Protein AF-A0AAW8L1B5-F1 (afdb_monomer_lite)

Radius of gyration: 16.64 Å; chains: 1; bounding box: 36×27×49 Å

Foldseek 3Di:
DDDLVRVLVVVLVVLVVLVVCQVVVVCQVPFDWDWDQDPVGIDIDGGDDPSVPDDSVCSSVDQDPPDNVD

Structure (mmCIF, N/CA/C/O backbone):
data_AF-A0AAW8L1B5-F1
#
_entry.id   AF-A0AAW8L1B5-F1
#
loop_
_atom_site.group_PDB
_atom_site.id
_atom_site.type_symbol
_atom_site.label_atom_id
_atom_site.label_alt_id
_atom_site.label_comp_id
_atom_site.label_asym_id
_atom_site.label_entity_id
_atom_site.label_seq_id
_atom_site.pdbx_PDB_ins_code
_atom_site.Cartn_x
_atom_site.Cartn_y
_atom_site.Cartn_z
_atom_site.occupancy
_atom_site.B_iso_or_equiv
_atom_site.auth_seq_id
_atom_site.auth_comp_id
_atom_site.auth_asym_id
_atom_site.auth_atom_id
_atom_site.pdbx_PDB_model_num
ATOM 1 N N . GLY A 1 1 ? 8.722 -12.079 -22.338 1.00 84.62 1 GLY A N 1
ATOM 2 C CA . GLY A 1 1 ? 8.706 -11.772 -20.895 1.00 84.62 1 GLY A CA 1
ATOM 3 C C . GLY A 1 1 ? 8.762 -10.272 -20.703 1.00 84.62 1 GLY A C 1
ATOM 4 O O . GLY A 1 1 ? 8.991 -9.571 -21.682 1.00 84.62 1 GLY A O 1
ATOM 5 N N . PHE A 1 2 ? 8.538 -9.790 -19.485 1.00 89.56 2 PHE A N 1
ATOM 6 C CA . PHE A 1 2 ? 8.690 -8.374 -19.135 1.00 89.56 2 PHE A CA 1
ATOM 7 C C . PHE A 1 2 ? 10.119 -8.097 -18.673 1.00 89.56 2 PHE A C 1
ATOM 9 O O . PHE A 1 2 ? 10.752 -8.970 -18.080 1.00 89.56 2 PHE A O 1
ATOM 16 N N . THR A 1 3 ? 10.630 -6.897 -18.935 1.00 93.69 3 THR A N 1
ATOM 17 C CA . THR A 1 3 ? 11.917 -6.481 -18.368 1.00 93.69 3 THR A CA 1
ATOM 18 C C . THR A 1 3 ? 11.762 -6.164 -16.881 1.00 93.69 3 THR A C 1
ATOM 20 O O . THR A 1 3 ? 10.673 -5.815 -16.417 1.00 93.69 3 THR A O 1
ATOM 23 N N . ARG A 1 4 ? 12.863 -6.235 -16.122 1.00 92.06 4 ARG A N 1
ATOM 24 C CA . ARG A 1 4 ? 12.889 -5.804 -14.715 1.00 92.06 4 ARG A CA 1
ATOM 25 C C . ARG A 1 4 ? 12.359 -4.379 -14.550 1.00 92.06 4 ARG A C 1
ATOM 27 O O . ARG A 1 4 ? 11.517 -4.137 -13.697 1.00 92.06 4 ARG A O 1
ATOM 34 N N . GLU A 1 5 ? 12.786 -3.472 -15.422 1.00 93.69 5 GLU A N 1
ATOM 35 C CA . GLU A 1 5 ? 12.342 -2.078 -15.420 1.00 93.69 5 GLU A CA 1
ATOM 36 C C . GLU A 1 5 ? 10.828 -1.940 -15.650 1.00 93.69 5 GLU A C 1
ATOM 38 O O . GLU A 1 5 ? 10.170 -1.160 -14.966 1.00 93.69 5 GLU A O 1
ATOM 43 N N . GLN A 1 6 ? 10.240 -2.720 -16.566 1.00 96.19 6 GLN A N 1
ATOM 44 C CA . GLN A 1 6 ? 8.789 -2.714 -16.788 1.00 96.19 6 GLN A CA 1
ATOM 45 C C . GLN A 1 6 ? 8.022 -3.175 -15.543 1.00 96.19 6 GLN A C 1
ATOM 47 O O . GLN A 1 6 ? 7.008 -2.569 -15.189 1.00 96.19 6 GLN A O 1
ATOM 52 N N . MET A 1 7 ? 8.514 -4.216 -14.867 1.00 95.31 7 MET A N 1
ATOM 53 C CA . MET A 1 7 ? 7.914 -4.716 -13.627 1.00 95.31 7 MET A CA 1
ATOM 54 C C . MET A 1 7 ? 8.048 -3.702 -12.483 1.00 95.31 7 MET A C 1
ATOM 56 O O . MET A 1 7 ? 7.068 -3.440 -11.786 1.00 95.31 7 MET A O 1
ATOM 60 N N . ASP A 1 8 ? 9.216 -3.073 -12.333 1.00 95.62 8 ASP A N 1
ATOM 61 C CA . ASP A 1 8 ? 9.456 -2.054 -11.307 1.00 95.62 8 ASP A CA 1
ATOM 62 C C . ASP A 1 8 ? 8.601 -0.800 -11.542 1.00 95.62 8 ASP A C 1
ATOM 64 O O . ASP A 1 8 ? 7.971 -0.299 -10.610 1.00 95.62 8 ASP A O 1
ATOM 68 N N . ASN A 1 9 ? 8.503 -0.321 -12.787 1.00 96.88 9 ASN A N 1
ATOM 69 C CA . ASN A 1 9 ? 7.664 0.826 -13.142 1.00 96.88 9 ASN A CA 1
ATOM 70 C C . ASN A 1 9 ? 6.183 0.558 -12.854 1.00 96.88 9 ASN A C 1
ATOM 72 O O . ASN A 1 9 ? 5.478 1.430 -12.331 1.00 96.88 9 ASN A O 1
ATOM 76 N N . PHE A 1 10 ? 5.711 -0.656 -13.147 1.00 97.31 10 PHE A N 1
ATOM 77 C CA . PHE A 1 10 ? 4.360 -1.071 -12.792 1.00 97.31 10 PHE A CA 1
ATOM 78 C C . PHE A 1 10 ? 4.158 -1.084 -11.270 1.00 97.31 10 PHE A C 1
ATOM 80 O O . PHE A 1 10 ? 3.182 -0.509 -10.783 1.00 97.31 10 PHE A O 1
ATOM 87 N N . ALA A 1 11 ? 5.090 -1.670 -10.513 1.00 96.75 11 ALA A N 1
ATOM 88 C CA . ALA A 1 11 ? 5.020 -1.721 -9.053 1.00 96.75 11 ALA A CA 1
ATOM 89 C C . ALA A 1 11 ? 5.012 -0.316 -8.424 1.00 96.75 11 ALA A C 1
ATOM 91 O O . ALA A 1 11 ? 4.178 -0.030 -7.565 1.00 96.75 11 ALA A O 1
ATOM 92 N N . ILE A 1 12 ? 5.869 0.591 -8.905 1.00 97.00 12 ILE A N 1
ATOM 93 C CA . ILE A 1 12 ? 5.925 1.999 -8.481 1.00 97.00 12 ILE A CA 1
ATOM 94 C C . ILE A 1 12 ? 4.592 2.705 -8.754 1.00 97.00 12 ILE A C 1
ATOM 96 O O . ILE A 1 12 ? 4.062 3.389 -7.877 1.00 97.00 12 ILE A O 1
ATOM 100 N N . SER A 1 13 ? 4.031 2.541 -9.956 1.00 97.88 13 SER A N 1
ATOM 101 C CA . SER A 1 13 ? 2.734 3.132 -10.312 1.00 97.88 13 SER A CA 1
ATOM 102 C C . SER A 1 13 ? 1.600 2.578 -9.446 1.00 97.88 13 SER A C 1
ATOM 104 O O . SER A 1 13 ? 0.769 3.341 -8.950 1.00 97.88 13 SER A O 1
ATOM 106 N N . SER A 1 14 ? 1.577 1.260 -9.230 1.00 98.00 14 SER A N 1
ATOM 107 C CA . SER A 1 14 ? 0.591 0.596 -8.377 1.00 98.00 14 SER A CA 1
ATOM 108 C C . SER A 1 14 ? 0.653 1.117 -6.944 1.00 98.00 14 SER A C 1
ATOM 110 O O . SER A 1 14 ? -0.380 1.465 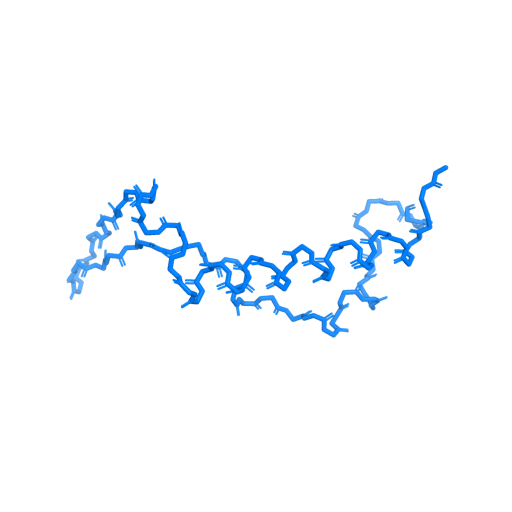-6.374 1.00 98.00 14 SER A O 1
ATOM 112 N N . LEU A 1 15 ? 1.860 1.233 -6.388 1.00 97.56 15 LEU A N 1
ATOM 113 C CA . LEU A 1 15 ? 2.067 1.7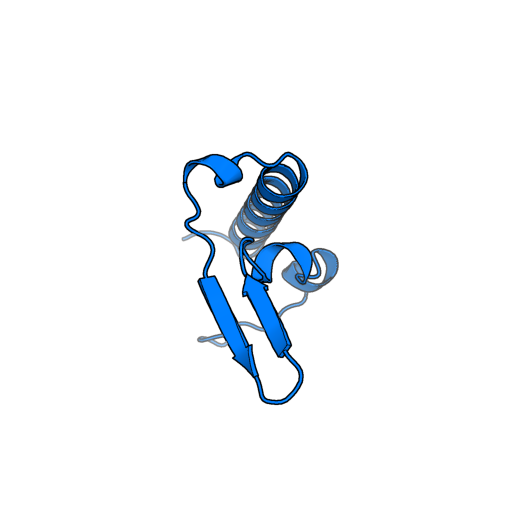09 -5.028 1.00 97.56 15 LEU A CA 1
ATOM 114 C C . LEU A 1 15 ? 1.626 3.168 -4.858 1.00 97.56 15 LEU A C 1
ATOM 116 O O . LEU A 1 15 ? 0.920 3.472 -3.902 1.00 97.56 15 LEU A O 1
ATOM 120 N N . LYS A 1 16 ? 1.957 4.050 -5.810 1.00 97.56 16 LYS A N 1
ATOM 121 C CA . LYS A 1 16 ? 1.490 5.448 -5.792 1.00 97.56 16 LYS A CA 1
ATOM 122 C C . LYS A 1 16 ? -0.035 5.543 -5.804 1.00 97.56 16 LYS A C 1
ATOM 124 O O . LYS A 1 16 ? -0.599 6.261 -4.989 1.00 97.56 16 LYS A O 1
ATOM 129 N N . LYS A 1 17 ? -0.707 4.787 -6.681 1.00 98.12 17 LYS A N 1
ATOM 130 C CA . LYS A 1 17 ? -2.179 4.755 -6.735 1.00 98.12 17 LYS A CA 1
ATOM 131 C C . LYS A 1 17 ? -2.788 4.276 -5.417 1.00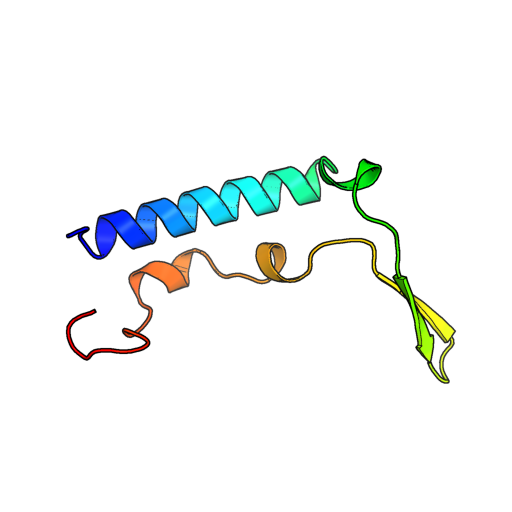 98.12 17 LYS A C 1
ATOM 133 O O . LYS A 1 17 ? -3.749 4.878 -4.954 1.00 98.12 17 LYS A O 1
ATOM 138 N N . ALA A 1 18 ? -2.221 3.232 -4.811 1.00 97.88 18 ALA A N 1
ATOM 139 C CA . ALA A 1 18 ? -2.691 2.712 -3.529 1.00 97.88 18 ALA A CA 1
ATOM 140 C C . ALA A 1 18 ? -2.503 3.732 -2.394 1.00 97.88 18 ALA A C 1
ATOM 142 O O . ALA A 1 18 ? -3.430 3.961 -1.625 1.00 97.88 18 ALA A O 1
ATOM 143 N N . GLN A 1 19 ? -1.340 4.393 -2.326 1.00 97.19 19 GLN A N 1
ATOM 144 C CA . GLN A 1 19 ? -1.092 5.467 -1.360 1.00 97.19 19 GLN A CA 1
ATOM 145 C C . GLN A 1 19 ? -2.122 6.591 -1.510 1.00 97.19 19 GLN A C 1
ATOM 147 O O . GLN A 1 19 ? -2.753 6.957 -0.523 1.00 97.19 19 GLN A O 1
ATOM 152 N N . THR A 1 20 ? -2.354 7.072 -2.737 1.00 97.81 20 THR A N 1
ATOM 153 C CA . THR A 1 20 ? -3.365 8.103 -3.011 1.00 97.81 20 THR A CA 1
ATOM 154 C C . THR A 1 20 ? -4.761 7.652 -2.584 1.00 97.81 20 THR A C 1
ATOM 156 O O . THR A 1 20 ? -5.395 8.351 -1.800 1.00 97.81 20 THR A O 1
ATOM 159 N N . ALA A 1 21 ? -5.213 6.472 -3.016 1.00 98.06 21 ALA A N 1
ATOM 160 C CA . ALA A 1 21 ? -6.544 5.954 -2.698 1.00 98.06 21 ALA A CA 1
ATOM 161 C C . ALA A 1 21 ? -6.785 5.824 -1.183 1.00 98.06 21 ALA A C 1
ATOM 163 O O . ALA A 1 21 ? -7.852 6.198 -0.699 1.00 98.06 21 ALA A O 1
ATOM 164 N N . ILE A 1 22 ? -5.781 5.376 -0.420 1.00 97.31 22 ILE A N 1
ATOM 165 C CA . ILE A 1 22 ? -5.861 5.322 1.047 1.00 97.31 22 ILE A CA 1
ATOM 166 C C . ILE A 1 22 ? -5.946 6.735 1.630 1.00 97.31 22 ILE A C 1
ATOM 168 O O . ILE A 1 22 ? -6.848 7.020 2.417 1.00 97.31 22 ILE A O 1
ATOM 172 N N . THR A 1 23 ? -5.045 7.638 1.229 1.00 95.81 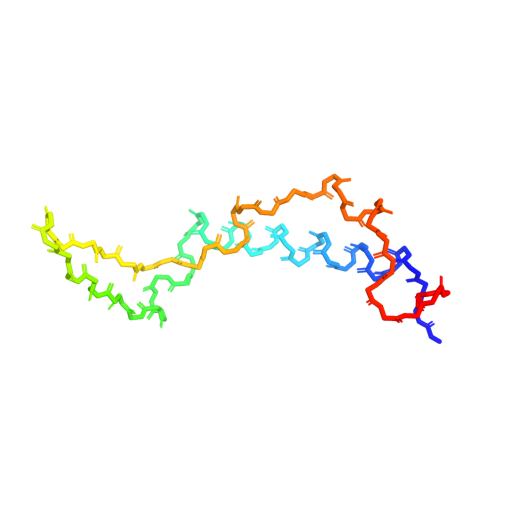23 THR A N 1
ATOM 173 C CA . THR A 1 23 ? -5.003 9.005 1.781 1.00 95.81 23 THR A CA 1
ATOM 174 C C . THR A 1 23 ? -6.244 9.828 1.447 1.00 95.81 23 THR A C 1
ATOM 176 O O . THR A 1 23 ? -6.680 10.634 2.266 1.00 95.81 23 THR A O 1
ATOM 179 N N . GLU A 1 24 ? -6.843 9.604 0.277 1.00 97.81 24 GLU A N 1
ATOM 180 C CA . GLU A 1 24 ? -8.076 10.267 -0.148 1.00 97.81 24 GLU A CA 1
ATOM 181 C C . GLU A 1 24 ? -9.338 9.538 0.351 1.00 97.81 24 GLU A C 1
ATOM 183 O O . GLU A 1 24 ? -10.450 10.035 0.184 1.00 97.81 24 GLU A O 1
ATOM 188 N N . GLY A 1 25 ? -9.184 8.392 1.023 1.00 96.81 25 GLY A N 1
ATOM 189 C CA . GLY A 1 25 ? -10.279 7.672 1.669 1.00 96.81 25 GLY A CA 1
ATOM 190 C C . GLY A 1 25 ? -11.181 6.890 0.718 1.00 96.81 25 GLY A C 1
ATOM 191 O O . GLY A 1 25 ? -12.331 6.640 1.067 1.00 96.81 25 GLY A O 1
ATOM 192 N N . TYR A 1 26 ? -10.682 6.484 -0.450 1.00 98.19 26 TYR A N 1
ATOM 193 C CA . TYR A 1 26 ? -11.475 5.784 -1.469 1.00 98.19 26 TYR A CA 1
ATOM 194 C C . TYR A 1 26 ? -11.965 4.414 -0.983 1.00 98.19 26 TYR A C 1
ATOM 196 O O . TYR A 1 26 ? -12.996 3.939 -1.441 1.00 98.19 26 TYR A O 1
ATOM 204 N N . PHE A 1 27 ? -11.252 3.801 -0.035 1.00 97.50 27 PHE A N 1
ATOM 205 C CA . PHE A 1 27 ? -11.594 2.487 0.514 1.00 97.50 27 PHE A CA 1
ATOM 206 C C . PHE A 1 27 ? -12.483 2.544 1.766 1.00 97.50 27 PHE A C 1
ATOM 208 O O . PHE A 1 27 ? -12.825 1.505 2.325 1.00 97.50 27 PHE A O 1
ATOM 215 N N . LYS A 1 28 ? -12.878 3.741 2.227 1.00 96.19 28 LYS A N 1
ATOM 216 C CA . LYS A 1 28 ? -13.666 3.892 3.464 1.00 96.19 28 LYS A CA 1
ATOM 217 C C . LYS A 1 28 ? -15.015 3.178 3.412 1.00 96.19 28 LYS A C 1
ATOM 219 O O . LYS A 1 28 ? -15.470 2.691 4.439 1.00 96.19 28 LYS A O 1
ATOM 224 N N . ASP A 1 29 ? -15.632 3.123 2.235 1.00 97.50 29 ASP A N 1
ATOM 225 C CA . ASP A 1 29 ? -16.960 2.529 2.065 1.00 97.50 29 ASP A CA 1
ATOM 226 C C . ASP A 1 29 ? -16.917 0.993 1.970 1.00 97.50 29 ASP A C 1
ATOM 228 O O . ASP A 1 29 ? -17.931 0.335 2.202 1.00 97.50 29 ASP A O 1
ATOM 232 N N . GLU A 1 30 ? -15.759 0.408 1.641 1.00 97.94 30 GLU A N 1
ATOM 233 C CA . GLU A 1 30 ? -15.594 -1.043 1.457 1.00 97.94 30 GLU A CA 1
ATOM 234 C C . GLU A 1 30 ? -14.855 -1.741 2.610 1.00 97.94 30 GLU A C 1
ATOM 236 O O . GLU A 1 30 ? -15.029 -2.947 2.802 1.00 97.94 30 GLU A O 1
ATOM 241 N N . ILE A 1 31 ? -14.069 -1.010 3.408 1.00 97.56 31 ILE A N 1
ATOM 242 C CA . ILE A 1 31 ? -13.356 -1.576 4.558 1.00 97.56 31 ILE A CA 1
ATOM 243 C C . ILE A 1 31 ? -14.277 -1.630 5.781 1.00 97.56 31 ILE A C 1
ATOM 245 O O . ILE A 1 31 ? -14.724 -0.610 6.301 1.00 97.56 31 ILE A O 1
ATOM 249 N N . VAL A 1 32 ? -14.497 -2.840 6.300 1.00 98.12 32 VAL A N 1
ATOM 250 C CA . VAL A 1 32 ? -15.119 -3.047 7.615 1.00 98.12 32 VAL A CA 1
ATOM 251 C C . VAL A 1 32 ? -14.036 -2.943 8.697 1.00 98.12 32 VAL A C 1
ATOM 253 O O . VAL A 1 32 ? -13.111 -3.759 8.682 1.00 98.12 32 VAL A O 1
ATOM 256 N N . PRO A 1 33 ? -14.133 -1.996 9.652 1.00 97.50 33 PRO A N 1
ATOM 257 C CA . PRO A 1 33 ? -13.139 -1.851 10.710 1.00 97.50 33 PRO A CA 1
ATOM 258 C C . PRO A 1 33 ? -13.039 -3.093 11.599 1.00 97.50 33 PRO A C 1
ATOM 260 O O . PRO A 1 33 ? -14.046 -3.716 11.946 1.00 97.50 33 PRO A O 1
ATOM 263 N N . VAL A 1 34 ? -11.820 -3.416 12.026 1.00 98.00 34 VAL A N 1
ATOM 264 C CA . VAL A 1 34 ? -11.534 -4.523 12.943 1.00 98.00 34 VAL A CA 1
ATOM 265 C C . VAL A 1 34 ? -11.063 -3.973 14.284 1.00 98.00 34 VAL A C 1
ATOM 267 O O . VAL A 1 34 ? -10.050 -3.285 14.368 1.00 98.00 34 VAL A O 1
ATOM 270 N N . GLU A 1 35 ? -11.772 -4.320 15.358 1.00 98.12 35 GLU A N 1
ATOM 271 C CA . GLU A 1 35 ? -11.362 -3.988 16.724 1.00 98.12 35 GLU A CA 1
ATOM 272 C C . GLU A 1 35 ? -10.405 -5.041 17.296 1.00 98.12 35 GLU A C 1
ATOM 274 O O . GLU A 1 35 ? -10.759 -6.210 17.480 1.00 98.12 35 GLU A O 1
ATOM 279 N N . VAL A 1 36 ? -9.205 -4.609 17.670 1.00 97.50 36 VAL A N 1
ATOM 280 C CA . VAL A 1 36 ? 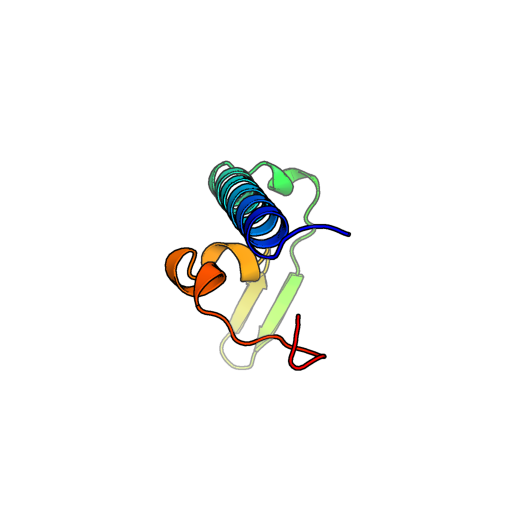-8.193 -5.428 18.334 1.00 97.50 36 VAL A CA 1
ATOM 281 C C . VAL A 1 36 ? -8.150 -5.070 19.816 1.00 97.50 36 VAL A C 1
ATOM 283 O O . VAL A 1 36 ? -7.711 -3.995 20.224 1.00 97.50 36 VAL A O 1
ATOM 286 N N . LYS A 1 37 ? -8.608 -5.999 20.660 1.00 97.69 37 LYS A N 1
ATOM 287 C CA . LYS A 1 37 ? -8.620 -5.827 22.119 1.00 97.69 37 LYS A CA 1
ATOM 288 C C . LYS A 1 37 ? -7.290 -6.270 22.718 1.00 97.69 37 LYS A C 1
ATOM 290 O O . LYS A 1 37 ? -6.892 -7.427 22.600 1.00 97.69 37 LYS A O 1
ATOM 295 N N . THR A 1 38 ? -6.627 -5.363 23.423 1.00 96.31 38 THR A N 1
ATOM 296 C CA . THR A 1 38 ? -5.382 -5.616 24.154 1.00 96.31 38 THR A CA 1
ATOM 297 C C . THR A 1 38 ? -5.581 -5.360 25.649 1.00 96.31 38 THR A C 1
ATOM 299 O O . THR A 1 38 ? -6.568 -4.764 26.075 1.00 96.31 38 THR A O 1
ATOM 302 N N . ARG A 1 39 ? -4.604 -5.743 26.482 1.00 96.44 39 ARG A N 1
ATOM 303 C CA . ARG A 1 39 ? -4.617 -5.394 27.918 1.00 96.44 39 ARG A CA 1
ATOM 304 C C . ARG A 1 39 ? -4.596 -3.881 28.175 1.00 96.44 39 ARG A C 1
ATOM 306 O O . ARG A 1 39 ? -4.951 -3.461 29.268 1.00 96.44 39 ARG A O 1
ATOM 313 N N . LYS A 1 40 ? -4.134 -3.085 27.203 1.00 94.56 40 LYS A N 1
ATOM 314 C CA . LYS A 1 40 ? -3.988 -1.626 27.314 1.00 94.56 40 LYS A CA 1
ATOM 315 C C . LYS A 1 40 ? -5.195 -0.856 26.766 1.00 94.56 40 LYS A C 1
ATOM 317 O O . LYS A 1 40 ? -5.238 0.356 26.934 1.00 94.56 40 LYS A O 1
ATOM 322 N N . GLY A 1 41 ? -6.151 -1.533 26.127 1.00 96.50 41 GLY A N 1
ATOM 323 C CA . GLY A 1 41 ? -7.307 -0.904 25.491 1.00 96.50 41 GLY A CA 1
ATOM 324 C C . GLY A 1 41 ? -7.677 -1.559 24.163 1.00 96.50 41 GLY A C 1
ATOM 325 O O . GLY A 1 41 ? -7.208 -2.655 23.850 1.00 96.50 41 GLY A O 1
ATOM 326 N N . VAL A 1 42 ? -8.522 -0.877 23.393 1.00 97.62 42 VAL A N 1
ATOM 327 C CA . VAL A 1 42 ? -8.989 -1.315 22.071 1.00 97.62 42 VAL A CA 1
ATOM 328 C C . VAL A 1 42 ? -8.343 -0.443 21.002 1.00 97.62 42 VAL A C 1
ATOM 330 O O . VAL A 1 42 ? -8.376 0.780 21.107 1.00 97.62 42 VAL A O 1
ATOM 333 N N . GLU A 1 43 ? -7.753 -1.077 19.997 1.00 97.19 43 GLU A N 1
ATOM 334 C CA . GLU A 1 43 ? -7.247 -0.434 18.785 1.00 97.19 43 GLU A CA 1
ATOM 335 C C . GLU A 1 43 ? -8.185 -0.776 17.626 1.00 97.19 43 GLU A C 1
ATOM 337 O O . GLU A 1 43 ? -8.639 -1.913 17.519 1.00 97.19 43 GLU A O 1
ATOM 342 N N . VAL A 1 44 ? -8.502 0.200 16.781 1.00 97.25 44 VAL A N 1
ATOM 343 C CA . VAL A 1 44 ? -9.345 -0.004 15.599 1.00 97.25 44 VAL A CA 1
ATOM 344 C C . VAL A 1 44 ? -8.448 0.028 14.373 1.00 97.25 44 VAL A C 1
ATOM 346 O O . VAL A 1 44 ? -7.709 0.990 14.181 1.00 97.25 44 VAL A O 1
ATOM 349 N N . ILE A 1 45 ? -8.519 -1.023 13.563 1.00 96.94 45 ILE A N 1
ATOM 350 C CA . ILE A 1 45 ? -7.799 -1.141 12.298 1.00 96.94 45 ILE A CA 1
ATOM 351 C C . ILE A 1 45 ? -8.810 -0.993 11.162 1.00 96.94 45 ILE A C 1
ATOM 353 O O . ILE A 1 45 ? -9.685 -1.842 10.999 1.00 96.94 45 ILE A O 1
ATOM 357 N N . ASP A 1 46 ? -8.697 0.086 10.394 1.00 96.81 46 ASP A N 1
ATOM 358 C CA . ASP A 1 46 ? -9.635 0.467 9.327 1.00 96.81 46 ASP A CA 1
ATOM 359 C C . ASP A 1 46 ? -8.935 0.899 8.023 1.00 96.81 46 ASP A C 1
ATOM 361 O O . ASP A 1 46 ? -9.572 1.428 7.113 1.00 96.81 46 ASP A O 1
ATOM 365 N N . GLN A 1 47 ? -7.622 0.675 7.916 1.00 96.75 47 GLN A N 1
ATOM 366 C CA . GLN A 1 47 ? -6.815 1.037 6.751 1.00 96.75 47 GLN A CA 1
ATOM 367 C C . GLN A 1 47 ? -5.811 -0.058 6.396 1.00 96.75 47 GLN A C 1
ATOM 369 O O . GLN A 1 47 ? -5.237 -0.709 7.272 1.00 96.75 47 GLN A O 1
ATOM 374 N N . ASP A 1 48 ? -5.537 -0.197 5.098 1.00 96.56 48 ASP A N 1
ATOM 375 C CA . ASP A 1 48 ? -4.463 -1.050 4.598 1.00 96.56 48 ASP A CA 1
ATOM 376 C C . ASP A 1 48 ? -3.084 -0.522 5.018 1.00 96.56 48 ASP A C 1
ATOM 378 O O . ASP A 1 48 ? -2.673 0.590 4.685 1.00 96.56 48 ASP A O 1
ATOM 382 N N . GLU A 1 49 ? -2.318 -1.360 5.717 1.00 94.69 49 GLU A N 1
ATOM 383 C CA . GLU A 1 49 ? -1.054 -0.956 6.340 1.00 94.69 49 GLU A CA 1
ATOM 384 C C . GLU A 1 49 ? 0.107 -0.808 5.337 1.00 94.69 49 GLU A C 1
ATOM 386 O O . GLU A 1 49 ? 0.941 0.096 5.440 1.00 94.69 49 GLU A O 1
ATOM 391 N N . GLN A 1 50 ? 0.211 -1.743 4.388 1.00 94.19 50 GLN A N 1
ATOM 392 C CA . GLN A 1 50 ? 1.427 -1.944 3.592 1.00 94.19 50 GLN A CA 1
ATOM 393 C C . GLN A 1 50 ? 1.775 -0.769 2.662 1.00 94.19 50 GLN A C 1
ATOM 395 O O . GLN A 1 50 ? 2.947 -0.376 2.640 1.00 94.19 50 GLN A O 1
ATOM 400 N N . PRO A 1 51 ? 0.829 -0.167 1.909 1.00 95.94 51 PRO A N 1
ATOM 401 C CA . PRO A 1 51 ? 1.189 0.854 0.925 1.00 95.94 51 PRO A CA 1
ATOM 402 C C . PRO A 1 51 ? 1.843 2.097 1.537 1.00 95.94 51 PRO A C 1
ATOM 404 O O . PRO A 1 51 ? 2.754 2.673 0.942 1.00 95.94 51 PRO A O 1
ATOM 407 N N . LEU A 1 52 ? 1.442 2.494 2.747 1.00 94.44 52 LEU A N 1
ATOM 408 C CA . LEU A 1 52 ? 1.988 3.679 3.418 1.00 94.44 52 LEU A CA 1
ATOM 409 C C . LEU A 1 52 ? 3.399 3.457 3.987 1.00 94.44 52 LEU A C 1
ATOM 411 O O . LEU A 1 52 ? 4.145 4.416 4.169 1.00 94.44 52 LEU A O 1
ATOM 415 N N . LYS A 1 53 ? 3.790 2.203 4.248 1.00 95.31 53 LYS A N 1
ATOM 416 C CA . LYS A 1 53 ? 5.108 1.851 4.810 1.00 95.31 53 LYS A CA 1
ATOM 417 C C . LYS A 1 53 ? 6.172 1.557 3.751 1.00 95.31 53 LYS A C 1
ATOM 419 O O . LYS A 1 53 ? 7.354 1.438 4.079 1.00 95.31 53 LYS A O 1
ATOM 424 N N . ALA A 1 54 ? 5.775 1.400 2.493 1.00 93.25 54 ALA A N 1
ATOM 425 C CA . ALA A 1 54 ? 6.685 1.026 1.423 1.00 93.25 54 ALA A CA 1
ATOM 426 C C . ALA A 1 54 ? 7.595 2.191 0.991 1.00 93.25 54 ALA A C 1
ATOM 428 O O . ALA A 1 54 ? 7.161 3.332 0.847 1.00 93.25 54 ALA A O 1
ATOM 429 N N . ASN A 1 55 ? 8.869 1.882 0.723 1.00 92.62 55 ASN A N 1
ATOM 430 C CA . ASN A 1 55 ? 9.839 2.841 0.196 1.00 92.62 55 ASN A CA 1
ATOM 431 C C . ASN A 1 55 ? 10.006 2.652 -1.321 1.00 92.62 55 ASN A C 1
ATOM 433 O O . ASN A 1 55 ? 10.639 1.692 -1.769 1.00 92.62 55 ASN A O 1
ATOM 437 N N . LEU A 1 56 ? 9.466 3.600 -2.090 1.00 91.19 56 LEU A N 1
ATOM 438 C CA . LEU A 1 56 ? 9.504 3.617 -3.556 1.00 91.19 56 LEU A CA 1
ATOM 439 C C . LEU A 1 56 ? 10.931 3.587 -4.120 1.00 91.19 56 LEU A C 1
ATOM 441 O O . LEU A 1 56 ? 11.182 2.912 -5.116 1.00 91.19 56 LEU A O 1
ATOM 445 N N . GLU A 1 57 ? 11.874 4.269 -3.471 1.00 91.31 57 GLU A N 1
ATOM 446 C CA . GLU A 1 57 ? 13.260 4.392 -3.940 1.00 91.31 57 GLU A CA 1
ATOM 447 C C . GLU A 1 57 ? 14.013 3.063 -3.873 1.00 91.31 57 GLU A C 1
ATOM 449 O O . GLU A 1 57 ? 14.976 2.845 -4.606 1.00 91.31 57 GLU A O 1
ATOM 454 N N . LYS A 1 58 ? 13.564 2.142 -3.012 1.00 94.44 58 LYS A N 1
ATOM 455 C CA . LYS A 1 58 ? 14.202 0.832 -2.881 1.00 94.44 58 LYS A CA 1
ATOM 456 C C . LYS A 1 58 ? 13.839 -0.122 -4.009 1.00 94.44 58 LYS A C 1
ATOM 458 O O . LYS A 1 58 ? 14.657 -0.993 -4.294 1.00 94.44 58 LYS A O 1
ATOM 463 N N . ILE A 1 59 ? 12.683 0.037 -4.661 1.00 92.19 59 ILE A N 1
ATOM 464 C CA . ILE A 1 59 ? 12.141 -0.930 -5.635 1.00 92.19 59 ILE A CA 1
ATOM 465 C C . ILE A 1 59 ? 13.161 -1.297 -6.736 1.00 92.19 59 ILE A C 1
ATOM 467 O O . ILE A 1 59 ? 13.430 -2.492 -6.895 1.00 92.19 59 ILE A O 1
ATOM 471 N N . PRO A 1 60 ? 13.843 -0.342 -7.404 1.00 93.31 60 PRO A N 1
ATOM 472 C CA . PRO A 1 60 ? 14.815 -0.670 -8.455 1.00 93.31 60 PRO A CA 1
ATOM 473 C C . PRO A 1 60 ? 16.066 -1.400 -7.945 1.00 93.31 60 PRO A C 1
ATOM 475 O O . PRO A 1 60 ? 16.762 -2.076 -8.697 1.00 93.31 60 PRO A O 1
ATOM 478 N N . THR A 1 61 ? 16.363 -1.277 -6.649 1.00 93.62 61 THR A N 1
ATOM 479 C CA . THR A 1 61 ? 17.579 -1.819 -6.015 1.00 93.62 61 THR A CA 1
ATOM 480 C C . THR A 1 61 ? 17.356 -3.162 -5.320 1.00 93.62 61 THR A C 1
ATOM 482 O O . THR A 1 61 ? 18.301 -3.758 -4.799 1.00 93.62 61 THR A O 1
ATOM 485 N N . LEU A 1 62 ? 16.114 -3.658 -5.290 1.00 93.94 62 LEU A N 1
ATOM 486 C CA . LEU A 1 62 ? 15.802 -4.930 -4.648 1.00 93.94 62 LEU A CA 1
ATOM 487 C C . LEU A 1 62 ? 16.462 -6.091 -5.394 1.00 93.94 62 LEU A C 1
ATOM 489 O O . LEU A 1 62 ? 16.460 -6.156 -6.630 1.00 93.94 62 LEU A O 1
ATOM 493 N N . ARG A 1 63 ? 17.005 -7.029 -4.612 1.00 93.50 63 ARG A N 1
ATOM 494 C CA . ARG A 1 63 ? 17.524 -8.290 -5.140 1.00 93.50 63 ARG A CA 1
ATOM 495 C C . ARG A 1 63 ? 16.351 -9.144 -5.636 1.00 93.50 63 ARG A C 1
ATOM 497 O O . ARG A 1 63 ? 15.293 -9.109 -5.004 1.00 93.50 63 ARG A O 1
ATOM 504 N N . PRO A 1 64 ? 16.531 -9.924 -6.712 1.00 92.88 64 PRO A N 1
ATOM 505 C CA . PRO A 1 64 ? 15.552 -10.923 -7.123 1.00 92.88 64 PRO A CA 1
ATOM 506 C C . PRO A 1 64 ? 15.149 -11.841 -5.960 1.00 92.88 64 PRO A C 1
ATOM 508 O O . PRO A 1 64 ? 16.007 -12.294 -5.202 1.00 92.88 64 PRO A O 1
ATOM 511 N N . ALA A 1 65 ? 13.849 -12.104 -5.812 1.00 94.38 65 ALA A N 1
ATOM 512 C CA . ALA A 1 65 ? 13.328 -12.879 -4.685 1.00 94.38 65 ALA A CA 1
ATOM 513 C C . ALA A 1 65 ? 13.406 -14.402 -4.895 1.00 94.38 65 ALA A C 1
ATOM 515 O O . ALA A 1 65 ? 13.468 -15.145 -3.919 1.00 94.38 65 ALA A O 1
ATOM 516 N N . PHE A 1 66 ? 13.402 -14.867 -6.151 1.00 90.94 66 PHE A N 1
ATOM 517 C CA . PHE A 1 66 ? 13.259 -16.291 -6.483 1.00 90.94 66 PHE A CA 1
ATOM 518 C C . PHE A 1 66 ? 14.431 -16.849 -7.294 1.00 90.94 66 PHE A C 1
ATOM 520 O O . PHE A 1 66 ? 15.052 -17.826 -6.883 1.00 90.94 66 PHE A O 1
ATOM 527 N N . SER A 1 67 ? 14.744 -16.245 -8.443 1.00 86.44 67 SER A N 1
ATOM 528 C CA . SER A 1 67 ? 15.810 -16.696 -9.343 1.00 86.44 67 SER A CA 1
ATOM 529 C C . SER A 1 67 ? 16.971 -15.698 -9.349 1.00 86.44 67 SER A C 1
ATOM 531 O O . SER A 1 67 ? 16.770 -14.526 -9.046 1.00 86.44 67 SER A O 1
ATOM 533 N N . LYS A 1 68 ? 18.195 -16.131 -9.688 1.00 79.62 68 LYS A N 1
ATOM 534 C CA . LYS A 1 68 ? 19.344 -15.207 -9.790 1.00 79.62 68 LYS A CA 1
ATOM 535 C C . LYS A 1 68 ? 19.162 -14.156 -10.887 1.00 79.62 68 LYS A C 1
ATOM 537 O O . LYS A 1 68 ? 19.670 -13.050 -10.727 1.00 79.62 68 LYS A O 1
ATOM 542 N N . ASP A 1 69 ? 18.440 -14.505 -11.947 1.00 68.38 69 ASP A N 1
ATOM 543 C CA . ASP A 1 69 ? 18.298 -13.674 -13.142 1.00 68.38 69 ASP A CA 1
ATOM 544 C C . ASP A 1 69 ? 17.058 -12.766 -13.101 1.00 68.38 69 ASP A C 1
ATOM 546 O O . ASP A 1 69 ? 16.908 -11.904 -13.965 1.00 68.38 69 ASP A O 1
ATOM 550 N N . GLY A 1 70 ? 16.220 -12.898 -12.062 1.00 62.59 70 GLY A N 1
ATOM 551 C CA . GLY A 1 70 ? 14.918 -12.232 -11.993 1.00 62.59 70 GLY A CA 1
ATOM 552 C C . GLY A 1 70 ? 13.873 -13.048 -12.720 1.00 62.59 70 GLY A C 1
ATOM 553 O O . GLY A 1 70 ? 13.714 -12.848 -13.939 1.00 62.59 70 GLY A O 1
#

pLDDT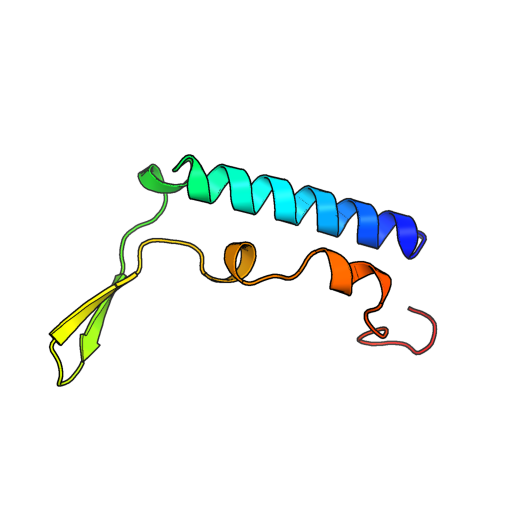: mean 94.43, std 5.98, range [62.59, 98.19]

Sequence (70 aa):
GFTREQMDNFAISSLKKAQTAITEGYFKDEIVPVEVKTRKGVEVIDQDEQPLKANLEKIPTLRPAFSKDG

Secondary structure (DSSP, 8-state):
---HHHHHHHHHHHHHHHHHHHHTTTTTTTPPPEEEEETTEEEEE-S-SHHHH--GGGGGGPPPSS-TT-